Protein AF-X1E4Y1-F1 (afdb_monomer_lite)

Organism: NCBI:txid412755

Radius of gyration: 20.34 Å; chains: 1; bounding box: 43×16×59 Å

pLDDT: mean 70.91, std 8.1, range [51.03, 85.69]

Secondary structure (DSSP, 8-state):
--HHHHHHHHHHHHHHHHHHHHHHHHHHHHHHHHHHHHTSTT-TTSHHHHHHHHHHHHHHHHHHHHHHHHHHHHHHHHHHHHHHHH--

Sequence (88 aa):
MNKILQFLFAFSFCLCITVIFFIGWSIIDEWIVFFDYGWNWNEYTATPIILWDIFFDNMLTILVITTCITSIGFFLYHYREKKIKSEL

Structure (mmCIF, N/CA/C/O backbone):
data_AF-X1E4Y1-F1
#
_entry.id   AF-X1E4Y1-F1
#
loop_
_atom_site.group_PDB
_atom_site.id
_atom_site.type_symbol
_atom_site.label_atom_id
_atom_site.label_alt_id
_atom_site.label_comp_id
_atom_site.label_asym_id
_atom_site.label_entity_id
_atom_site.label_seq_id
_atom_site.pdbx_PDB_ins_code
_atom_site.Cartn_x
_atom_site.Cartn_y
_atom_site.Cartn_z
_atom_site.occupancy
_atom_site.B_iso_or_equiv
_atom_site.auth_seq_id
_atom_site.auth_comp_id
_atom_site.auth_asym_id
_atom_site.auth_atom_id
_atom_site.pdbx_PDB_model_num
ATOM 1 N N . MET A 1 1 ? -10.292 4.461 24.394 1.00 59.25 1 MET A N 1
ATOM 2 C CA . MET A 1 1 ? -9.606 4.067 23.139 1.00 59.25 1 MET A CA 1
ATOM 3 C C . MET A 1 1 ? -8.149 3.763 23.476 1.00 59.25 1 MET A C 1
ATOM 5 O O . MET A 1 1 ? -7.538 4.576 24.155 1.00 59.25 1 MET A O 1
ATOM 9 N N . ASN A 1 2 ? -7.624 2.581 23.132 1.00 80.50 2 ASN A N 1
ATOM 10 C CA . ASN A 1 2 ? -6.274 2.176 23.549 1.00 80.50 2 ASN A CA 1
ATOM 11 C C . ASN A 1 2 ? -5.224 2.954 22.730 1.00 80.50 2 ASN A C 1
ATOM 13 O O . ASN A 1 2 ? -5.218 2.838 21.505 1.00 80.50 2 ASN A O 1
ATOM 17 N N . LYS A 1 3 ? -4.368 3.754 23.381 1.00 73.56 3 LYS A N 1
ATOM 18 C CA . LYS A 1 3 ? -3.381 4.632 22.714 1.00 73.56 3 LYS A CA 1
ATOM 19 C C . LYS A 1 3 ? -2.423 3.851 21.803 1.00 73.56 3 LYS A C 1
ATOM 21 O O . LYS A 1 3 ? -2.039 4.337 20.747 1.00 73.56 3 LYS A O 1
ATOM 26 N N . ILE A 1 4 ? -2.122 2.606 22.173 1.00 77.00 4 ILE A N 1
ATOM 27 C CA . ILE A 1 4 ? -1.288 1.684 21.389 1.00 77.00 4 ILE A CA 1
ATOM 28 C C . ILE A 1 4 ? -1.942 1.350 20.042 1.00 77.00 4 ILE A C 1
ATOM 30 O O . ILE A 1 4 ? -1.275 1.315 19.014 1.00 77.00 4 ILE A O 1
ATOM 34 N N . LEU A 1 5 ? -3.263 1.154 20.026 1.00 75.38 5 LEU A N 1
ATOM 35 C CA . LEU A 1 5 ? -3.994 0.802 18.809 1.00 75.38 5 LEU A CA 1
ATOM 36 C C . LEU A 1 5 ? -4.064 1.982 17.826 1.00 75.38 5 LEU A C 1
ATOM 38 O O . LEU A 1 5 ? -3.938 1.786 16.624 1.00 75.38 5 LEU A O 1
ATOM 42 N N . GLN A 1 6 ? -4.218 3.209 18.335 1.00 73.69 6 GLN A N 1
ATOM 43 C CA . GLN A 1 6 ? -4.157 4.424 17.511 1.00 73.69 6 GLN A CA 1
ATOM 44 C C . GLN A 1 6 ? -2.769 4.624 16.901 1.00 73.69 6 GLN A C 1
ATOM 46 O O . GLN A 1 6 ? -2.661 4.978 15.731 1.00 73.69 6 GLN A O 1
ATOM 51 N N . PHE A 1 7 ? -1.718 4.380 17.686 1.00 75.25 7 PHE A N 1
ATOM 52 C CA . PHE A 1 7 ? -0.341 4.474 17.216 1.00 75.25 7 PHE A CA 1
ATOM 53 C C . PHE A 1 7 ? -0.050 3.453 16.111 1.00 75.25 7 PHE A C 1
ATOM 55 O O . PHE A 1 7 ? 0.467 3.829 15.065 1.00 75.25 7 PHE A O 1
ATOM 62 N N . LEU A 1 8 ? -0.447 2.188 16.297 1.00 76.56 8 LEU A N 1
ATOM 63 C CA . LEU A 1 8 ? -0.290 1.143 15.279 1.00 76.56 8 LEU A CA 1
ATOM 64 C C . LEU A 1 8 ? -1.039 1.478 13.985 1.00 76.56 8 LEU A C 1
ATOM 66 O O . LEU A 1 8 ? -0.515 1.257 12.896 1.00 76.56 8 LEU A O 1
ATOM 70 N N . PHE A 1 9 ? -2.237 2.051 14.098 1.00 75.12 9 PHE A N 1
ATOM 71 C CA . PHE A 1 9 ? -3.004 2.498 12.940 1.00 75.12 9 PHE A CA 1
ATOM 72 C C . PHE A 1 9 ? -2.312 3.650 12.202 1.00 75.12 9 PHE A C 1
ATOM 74 O O . PHE A 1 9 ? -2.123 3.576 10.991 1.00 75.12 9 PHE A O 1
ATOM 81 N N . ALA A 1 10 ? -1.885 4.689 12.925 1.00 73.62 10 ALA A N 1
ATOM 82 C CA . ALA A 1 10 ? -1.170 5.820 12.339 1.00 73.62 10 ALA A CA 1
ATOM 83 C C . ALA A 1 10 ? 0.148 5.379 11.683 1.00 73.62 10 ALA A C 1
ATOM 85 O O . ALA A 1 10 ? 0.466 5.815 10.581 1.00 73.62 10 ALA A O 1
ATOM 86 N N . PHE A 1 11 ? 0.875 4.461 12.323 1.00 76.44 11 PHE A N 1
ATOM 87 C CA . PHE A 1 11 ? 2.093 3.872 11.781 1.00 76.44 11 PHE A CA 1
ATOM 88 C C . PHE A 1 11 ? 1.818 3.097 10.488 1.00 76.44 11 PHE A C 1
ATOM 90 O O . PHE A 1 11 ? 2.463 3.360 9.479 1.00 76.44 11 PHE A O 1
ATOM 97 N N . SER A 1 12 ? 0.815 2.209 10.481 1.00 77.38 12 SER A N 1
ATOM 98 C CA . SER A 1 12 ? 0.412 1.461 9.283 1.00 77.38 12 SER A CA 1
ATOM 99 C C . SER A 1 12 ? -0.026 2.383 8.146 1.00 77.38 12 SER A C 1
ATOM 101 O O . SER A 1 12 ? 0.293 2.116 6.992 1.00 77.38 12 SER A O 1
ATOM 103 N N . PHE A 1 13 ? -0.745 3.463 8.457 1.00 77.94 13 PHE A N 1
ATOM 104 C CA . PHE A 1 13 ? -1.216 4.423 7.465 1.00 77.94 13 PHE A CA 1
ATOM 105 C C . PHE A 1 13 ? -0.066 5.231 6.853 1.00 77.94 13 PHE A C 1
ATOM 107 O O . PHE A 1 13 ? 0.008 5.364 5.633 1.00 77.94 13 PHE A O 1
ATOM 114 N N . CYS A 1 14 ? 0.869 5.714 7.675 1.00 75.25 14 CYS A N 1
ATOM 115 C CA . CYS A 1 14 ? 2.075 6.374 7.177 1.00 75.25 14 CYS A CA 1
ATOM 116 C C . CYS A 1 14 ? 2.898 5.436 6.292 1.00 75.25 14 CYS A C 1
ATOM 118 O O . CYS A 1 14 ? 3.318 5.840 5.214 1.00 75.25 14 CYS A O 1
ATOM 120 N N . LEU A 1 15 ? 3.068 4.176 6.703 1.00 77.12 15 LEU A N 1
ATOM 121 C CA . LEU A 1 15 ? 3.813 3.181 5.931 1.00 77.12 15 LEU A CA 1
ATOM 122 C C . LEU A 1 15 ? 3.148 2.924 4.568 1.00 77.12 15 LEU A C 1
ATOM 124 O O . LEU A 1 15 ? 3.832 2.921 3.549 1.00 77.12 15 LEU A O 1
ATOM 128 N N . CYS A 1 16 ? 1.815 2.823 4.532 1.00 74.94 16 CYS A N 1
ATOM 129 C CA . CYS A 1 16 ? 1.038 2.747 3.291 1.00 74.94 16 CYS A CA 1
ATOM 130 C C . CYS A 1 16 ? 1.302 3.941 2.358 1.00 74.94 16 CYS A C 1
ATOM 132 O O . CYS A 1 16 ? 1.587 3.741 1.181 1.00 74.94 16 CYS A O 1
ATOM 134 N N . ILE A 1 17 ? 1.231 5.177 2.869 1.00 76.81 17 ILE A N 1
ATOM 135 C CA . ILE A 1 17 ? 1.461 6.387 2.060 1.00 76.81 17 ILE A CA 1
ATOM 136 C C . ILE A 1 17 ? 2.891 6.423 1.527 1.00 76.81 17 ILE A C 1
ATOM 138 O O . ILE A 1 17 ? 3.097 6.712 0.351 1.00 76.81 17 ILE A O 1
ATOM 142 N N . THR A 1 18 ? 3.874 6.118 2.374 1.00 75.00 18 THR A N 1
ATOM 143 C CA . THR 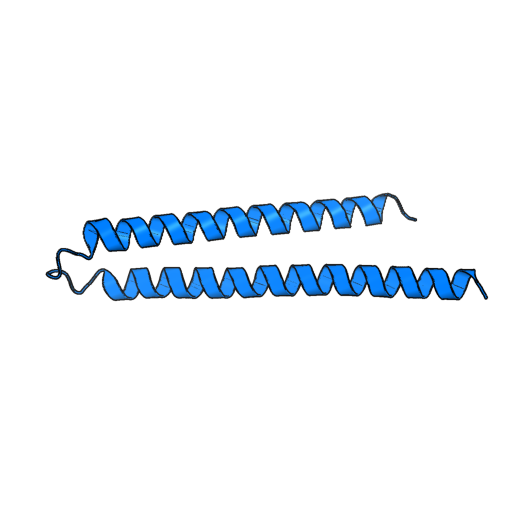A 1 18 ? 5.283 6.096 1.979 1.00 75.00 18 THR A CA 1
ATOM 144 C C . THR A 1 18 ? 5.520 5.088 0.860 1.00 75.00 18 THR A C 1
ATOM 146 O O . THR A 1 18 ? 6.136 5.435 -0.141 1.00 75.00 18 THR A O 1
ATOM 149 N N . VAL A 1 19 ? 4.976 3.874 0.977 1.00 75.12 19 VAL A N 1
ATOM 150 C CA . VAL A 1 19 ? 5.104 2.842 -0.061 1.00 75.12 19 VAL A CA 1
ATOM 151 C C . VAL A 1 19 ? 4.432 3.273 -1.367 1.00 75.12 19 VAL A C 1
ATOM 153 O O . VAL A 1 19 ? 5.048 3.160 -2.419 1.00 75.12 19 VAL A O 1
ATOM 156 N N . ILE A 1 20 ? 3.220 3.834 -1.314 1.00 74.88 20 ILE A N 1
ATOM 157 C CA . ILE A 1 20 ? 2.526 4.338 -2.513 1.00 74.88 20 ILE A CA 1
ATOM 158 C C . ILE A 1 20 ? 3.338 5.445 -3.199 1.00 74.88 20 ILE A C 1
ATOM 160 O O . ILE A 1 20 ? 3.424 5.467 -4.423 1.00 74.88 20 ILE A O 1
ATOM 164 N N . PHE A 1 21 ? 3.952 6.348 -2.430 1.00 74.75 21 PHE A N 1
ATOM 165 C CA . PHE A 1 21 ? 4.786 7.415 -2.980 1.00 74.75 21 PHE A CA 1
ATOM 166 C C . PHE A 1 21 ? 6.037 6.868 -3.679 1.00 74.75 21 PHE A C 1
ATOM 168 O O . PHE A 1 21 ? 6.337 7.290 -4.791 1.00 74.75 21 PHE A O 1
ATOM 175 N N . PHE A 1 22 ? 6.736 5.904 -3.067 1.00 72.19 22 PHE A N 1
ATOM 176 C CA . PHE A 1 22 ? 7.914 5.279 -3.677 1.00 72.19 22 PHE A CA 1
ATOM 177 C C . PHE A 1 22 ? 7.573 4.478 -4.934 1.00 72.19 22 PHE A C 1
ATOM 179 O O . PHE A 1 22 ? 8.294 4.591 -5.919 1.00 72.19 22 PHE A O 1
ATOM 186 N N . ILE A 1 23 ? 6.469 3.724 -4.934 1.00 73.00 23 ILE A N 1
ATOM 187 C CA . ILE A 1 23 ? 6.040 2.988 -6.131 1.00 73.00 23 ILE A CA 1
ATOM 188 C C . ILE A 1 23 ? 5.622 3.963 -7.236 1.00 73.00 23 ILE A C 1
ATOM 190 O O . ILE A 1 23 ? 6.044 3.824 -8.377 1.00 73.00 23 ILE A O 1
ATOM 194 N N . GLY A 1 24 ? 4.847 5.001 -6.902 1.00 68.94 24 GLY A N 1
ATOM 195 C CA . GLY A 1 24 ? 4.467 6.028 -7.871 1.00 68.94 24 GLY A CA 1
ATOM 196 C C . GLY A 1 24 ? 5.678 6.734 -8.486 1.00 68.94 24 GLY A C 1
ATOM 197 O O . GLY A 1 24 ? 5.678 7.005 -9.683 1.00 68.94 24 GLY A O 1
ATOM 19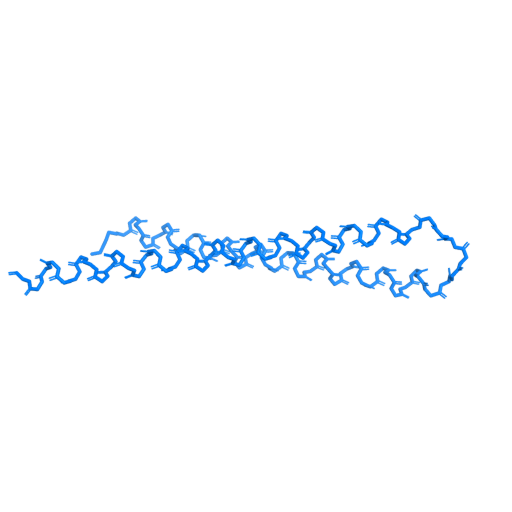8 N N . TRP A 1 25 ? 6.718 6.989 -7.688 1.00 69.50 25 TRP A N 1
ATOM 199 C CA . TRP A 1 25 ? 7.979 7.554 -8.166 1.00 69.50 25 TRP A CA 1
ATOM 200 C C . TRP A 1 25 ? 8.747 6.584 -9.079 1.00 69.50 25 TRP A C 1
ATOM 202 O O . TRP A 1 25 ? 9.168 6.992 -10.155 1.00 69.50 25 TRP A O 1
ATOM 212 N N . SER A 1 26 ? 8.861 5.307 -8.693 1.00 69.19 26 SER A N 1
ATOM 213 C CA . SER A 1 26 ? 9.507 4.244 -9.486 1.00 69.19 26 SER A CA 1
ATOM 214 C C . SER A 1 26 ? 8.880 4.106 -10.873 1.00 69.19 26 SER A C 1
ATOM 216 O O . SER A 1 26 ? 9.576 4.171 -11.884 1.00 69.19 26 SER A O 1
ATOM 218 N N . ILE A 1 27 ? 7.544 4.053 -10.924 1.00 68.38 27 ILE A N 1
ATOM 219 C CA . ILE A 1 27 ? 6.788 3.998 -12.175 1.00 68.38 27 ILE A CA 1
ATOM 220 C C . ILE A 1 27 ? 7.137 5.206 -13.054 1.00 68.38 27 ILE A C 1
ATOM 222 O O . ILE A 1 27 ? 7.437 5.042 -14.232 1.00 68.38 27 ILE A O 1
ATOM 226 N N . ILE A 1 28 ? 7.111 6.427 -12.507 1.00 70.81 28 ILE A N 1
ATOM 227 C CA . ILE A 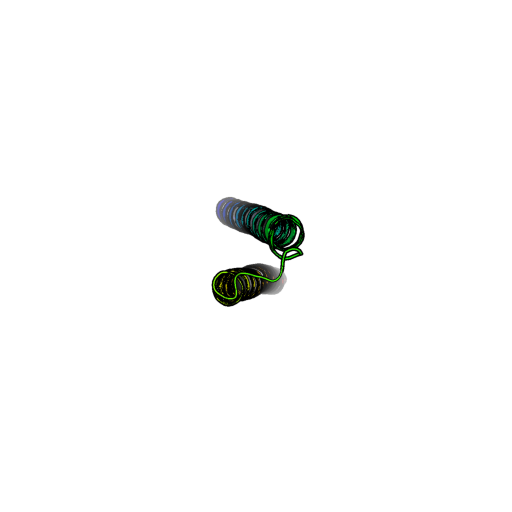1 28 ? 7.417 7.644 -13.277 1.00 70.81 28 ILE A CA 1
ATOM 228 C C . ILE A 1 28 ? 8.844 7.600 -13.840 1.00 70.81 28 ILE A C 1
ATOM 230 O O . ILE A 1 28 ? 9.023 7.918 -15.017 1.00 70.81 28 ILE A O 1
ATOM 234 N N . ASP A 1 29 ? 9.830 7.180 -13.044 1.00 68.38 29 ASP A N 1
ATOM 235 C CA . ASP A 1 29 ? 11.222 7.046 -13.486 1.00 68.38 29 ASP A CA 1
ATOM 236 C C . ASP A 1 29 ? 11.354 6.021 -14.631 1.00 68.38 29 ASP A C 1
ATOM 238 O O . ASP A 1 29 ? 12.002 6.306 -15.640 1.00 68.38 29 ASP A O 1
ATOM 242 N N . GLU A 1 30 ? 10.677 4.871 -14.547 1.00 67.81 30 GLU A N 1
ATOM 243 C CA . GLU A 1 30 ? 10.659 3.866 -15.621 1.00 67.81 30 GLU A CA 1
ATOM 244 C C . GLU A 1 30 ? 10.004 4.378 -16.908 1.00 67.81 30 GLU A C 1
ATOM 246 O O . GLU A 1 30 ? 10.511 4.130 -18.006 1.00 67.81 30 GLU A O 1
ATOM 251 N N . TRP A 1 31 ? 8.909 5.137 -16.802 1.00 64.81 31 TRP A N 1
ATOM 252 C CA . TRP A 1 31 ? 8.281 5.764 -17.967 1.00 64.81 31 TRP A CA 1
ATOM 253 C C . TRP A 1 31 ? 9.187 6.819 -18.603 1.00 64.81 31 TRP A C 1
ATOM 255 O O . TRP A 1 31 ? 9.250 6.885 -19.829 1.00 64.81 31 TRP A O 1
ATOM 265 N N . ILE A 1 32 ? 9.909 7.618 -17.811 1.00 68.19 32 ILE A N 1
ATOM 266 C CA . ILE A 1 32 ? 10.883 8.591 -18.331 1.00 68.19 32 ILE A CA 1
ATOM 267 C C . ILE A 1 32 ? 11.980 7.862 -19.110 1.00 68.19 32 ILE A C 1
ATOM 269 O O . ILE A 1 32 ? 12.247 8.222 -20.253 1.00 68.19 32 ILE A O 1
ATOM 273 N N . VAL A 1 33 ? 12.546 6.786 -18.553 1.00 66.69 33 VAL A N 1
ATOM 274 C CA . VAL A 1 33 ? 13.545 5.957 -19.246 1.00 66.69 33 VAL A CA 1
ATOM 275 C C . VAL A 1 33 ? 12.967 5.349 -20.527 1.00 66.69 33 VAL A C 1
ATOM 277 O O . VAL A 1 33 ? 13.627 5.357 -21.566 1.00 66.69 33 VAL A O 1
ATOM 280 N N . PHE A 1 34 ? 11.722 4.869 -20.506 1.00 64.25 34 PHE A N 1
ATOM 281 C CA . PHE A 1 34 ? 11.054 4.358 -21.703 1.00 64.25 34 PHE A CA 1
ATOM 282 C C . PHE A 1 34 ? 10.872 5.437 -22.782 1.00 64.25 34 PHE A C 1
ATOM 284 O O . PHE A 1 34 ? 11.098 5.160 -23.958 1.00 64.25 34 PHE A O 1
ATOM 291 N N . PHE A 1 35 ? 10.494 6.664 -22.423 1.00 65.00 35 PHE A N 1
ATOM 292 C CA . PHE A 1 35 ? 10.348 7.753 -23.393 1.00 65.00 35 PHE A CA 1
ATOM 293 C C . PHE A 1 35 ? 11.698 8.269 -23.912 1.00 65.00 35 PHE A C 1
ATOM 295 O O . PHE A 1 35 ? 11.811 8.536 -25.110 1.00 65.00 35 PHE A O 1
ATOM 302 N N . ASP A 1 36 ? 12.718 8.348 -23.055 1.00 65.12 36 ASP A N 1
ATOM 303 C CA . ASP A 1 36 ? 14.055 8.834 -23.415 1.00 65.12 36 ASP A CA 1
ATOM 304 C C . ASP A 1 36 ? 14.842 7.821 -24.264 1.00 65.12 36 ASP A C 1
ATOM 306 O O . ASP A 1 36 ? 15.512 8.207 -25.224 1.00 65.12 36 ASP A O 1
ATOM 310 N N . TYR A 1 37 ? 14.746 6.521 -23.958 1.00 58.69 37 TYR A N 1
ATOM 311 C CA . TYR A 1 37 ? 15.516 5.467 -24.637 1.00 58.69 37 TYR A CA 1
ATOM 312 C C . TYR A 1 37 ? 14.693 4.633 -25.631 1.00 58.69 37 TYR A C 1
ATOM 314 O O . TYR A 1 37 ? 15.242 4.120 -26.605 1.00 58.69 37 TYR A O 1
ATOM 322 N N . GLY A 1 38 ? 13.377 4.512 -25.441 1.00 55.34 38 GLY A N 1
ATOM 323 C CA . GLY A 1 38 ? 12.488 3.701 -26.282 1.00 55.34 38 GLY A CA 1
ATOM 324 C C . GLY A 1 38 ? 12.071 4.357 -27.602 1.00 55.34 38 GLY A C 1
ATOM 325 O O . GLY A 1 38 ? 11.598 3.661 -28.498 1.00 55.34 38 GLY A O 1
ATOM 326 N N . TRP A 1 39 ? 12.284 5.667 -27.788 1.00 54.97 39 TRP A N 1
ATOM 327 C CA . TRP A 1 39 ? 12.022 6.334 -29.075 1.00 54.97 39 TRP A CA 1
ATOM 328 C C . TRP A 1 39 ? 13.050 5.971 -30.167 1.00 54.97 39 TRP A C 1
ATOM 330 O O . TRP A 1 39 ? 12.822 6.231 -31.350 1.00 54.97 39 TRP A O 1
ATOM 340 N N . ASN A 1 40 ? 14.161 5.315 -29.811 1.00 55.88 40 A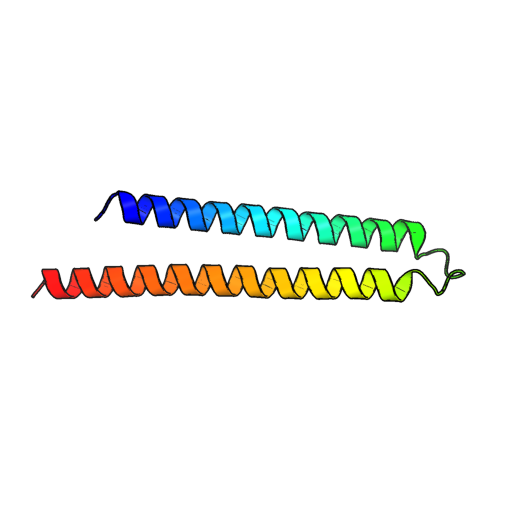SN A N 1
ATOM 341 C CA . ASN A 1 40 ? 15.146 4.793 -30.759 1.00 55.88 40 ASN A CA 1
ATOM 342 C C . ASN A 1 40 ? 14.955 3.269 -30.922 1.00 55.88 40 ASN A C 1
ATOM 344 O O . ASN A 1 40 ? 15.646 2.461 -30.309 1.00 55.88 40 ASN A O 1
ATOM 348 N N . TRP A 1 41 ? 13.961 2.886 -31.731 1.00 55.31 41 TRP A N 1
ATOM 349 C CA . TRP A 1 41 ? 13.387 1.536 -31.914 1.00 55.31 41 TRP A CA 1
ATOM 350 C C . TRP A 1 41 ? 14.320 0.461 -32.530 1.00 55.31 41 TRP A C 1
ATOM 352 O O . TRP A 1 41 ? 13.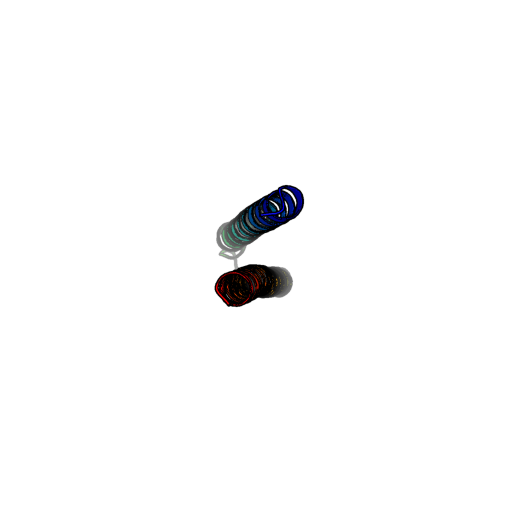868 -0.366 -33.322 1.00 55.31 41 TRP A O 1
ATOM 362 N N . ASN A 1 42 ? 15.615 0.435 -32.205 1.00 52.75 42 ASN A N 1
ATOM 363 C CA . ASN A 1 42 ? 16.563 -0.522 -32.794 1.00 52.75 42 ASN A CA 1
ATOM 364 C C . ASN A 1 42 ? 17.043 -1.645 -31.865 1.00 52.75 42 ASN A C 1
ATOM 366 O O . ASN A 1 42 ? 17.715 -2.554 -32.345 1.00 52.75 42 ASN A O 1
ATOM 370 N N . GLU A 1 43 ? 16.660 -1.675 -30.586 1.00 53.69 43 GLU A N 1
ATOM 371 C CA . GLU A 1 43 ? 17.083 -2.750 -29.676 1.00 53.69 43 GLU A CA 1
ATOM 372 C C . GLU A 1 43 ? 15.882 -3.391 -28.966 1.00 53.69 43 GLU A C 1
ATOM 374 O O . GLU A 1 43 ? 15.434 -2.986 -27.897 1.00 53.69 43 GLU A O 1
ATOM 379 N N . TYR A 1 44 ? 15.356 -4.447 -29.592 1.00 51.03 44 TYR A N 1
ATOM 380 C CA . TYR A 1 44 ? 14.224 -5.281 -29.154 1.00 51.03 44 TYR A CA 1
ATOM 381 C C . TYR A 1 44 ? 14.452 -6.056 -27.834 1.00 51.03 44 TYR A C 1
ATOM 383 O O . TYR A 1 44 ? 13.671 -6.940 -27.490 1.00 51.03 44 TYR A O 1
ATOM 391 N N . THR A 1 45 ? 15.522 -5.769 -27.094 1.00 55.59 45 THR A N 1
ATOM 392 C CA . THR A 1 45 ? 15.913 -6.483 -25.869 1.00 55.59 45 THR A CA 1
ATOM 393 C C . THR A 1 45 ? 15.485 -5.769 -24.585 1.00 55.59 45 THR A C 1
ATOM 395 O O . THR A 1 45 ? 15.333 -6.436 -23.565 1.00 55.59 45 THR A O 1
ATOM 398 N N . ALA A 1 46 ? 15.232 -4.455 -24.617 1.00 55.97 46 ALA A N 1
ATOM 399 C CA . ALA A 1 46 ? 14.844 -3.678 -23.430 1.00 55.97 46 ALA A CA 1
ATOM 400 C C . ALA A 1 46 ? 13.324 -3.658 -23.162 1.00 55.97 46 ALA A C 1
ATOM 402 O O . ALA A 1 46 ? 12.889 -3.515 -22.021 1.00 55.97 46 ALA A O 1
ATOM 403 N N . THR A 1 47 ? 12.498 -3.853 -24.194 1.00 58.81 47 THR A N 1
ATOM 404 C CA . THR A 1 47 ? 11.030 -3.776 -24.101 1.00 58.81 47 THR A CA 1
ATOM 405 C C . THR A 1 47 ? 10.367 -4.806 -23.172 1.00 58.81 47 THR A C 1
ATOM 407 O O . THR A 1 47 ? 9.443 -4.411 -22.461 1.00 58.81 47 THR A O 1
ATOM 410 N N . PRO A 1 48 ? 10.784 -6.090 -23.096 1.00 60.06 48 PRO A N 1
ATOM 411 C CA . PRO A 1 48 ? 10.145 -7.042 -22.186 1.00 60.06 48 PRO A CA 1
ATOM 412 C C . PRO A 1 48 ? 10.529 -6.844 -20.713 1.00 60.06 48 PRO A C 1
ATOM 414 O O . PRO A 1 48 ? 9.740 -7.221 -19.854 1.00 60.06 48 PRO A O 1
ATOM 417 N N . ILE A 1 49 ? 11.700 -6.266 -20.415 1.00 66.06 49 ILE A N 1
ATOM 418 C CA . ILE A 1 49 ? 12.146 -5.996 -19.035 1.00 66.06 49 ILE A CA 1
ATOM 419 C C . ILE A 1 49 ? 11.327 -4.841 -18.452 1.00 66.06 49 ILE A C 1
ATOM 421 O O . ILE A 1 49 ? 10.687 -5.011 -17.422 1.00 66.06 49 ILE A O 1
ATOM 425 N N . ILE A 1 50 ? 11.222 -3.733 -19.193 1.00 65.06 50 ILE A N 1
ATOM 426 C CA . ILE A 1 50 ? 10.431 -2.560 -18.788 1.00 65.06 50 ILE A CA 1
ATOM 427 C C . ILE A 1 50 ? 8.950 -2.929 -18.589 1.00 65.06 50 ILE A C 1
ATOM 429 O O . ILE A 1 50 ? 8.308 -2.475 -17.648 1.00 65.06 50 ILE A O 1
ATOM 433 N N . LEU A 1 51 ? 8.385 -3.792 -19.445 1.00 63.19 51 LEU A N 1
ATOM 434 C CA . LEU A 1 51 ? 7.005 -4.257 -19.262 1.00 63.19 51 LEU A CA 1
ATOM 435 C C . LEU A 1 51 ? 6.814 -5.091 -17.987 1.00 63.19 51 LEU A C 1
ATOM 437 O O . LEU A 1 51 ? 5.735 -5.052 -17.393 1.00 63.19 51 LEU A O 1
ATOM 441 N N . TRP A 1 52 ? 7.820 -5.877 -17.605 1.00 64.56 52 TRP A N 1
ATOM 442 C CA . TRP A 1 52 ? 7.780 -6.706 -16.402 1.00 64.56 52 TRP A CA 1
ATOM 443 C C . TRP A 1 52 ? 7.842 -5.862 -15.132 1.00 64.56 52 TRP A C 1
ATOM 445 O O . TRP A 1 52 ? 7.075 -6.129 -14.205 1.00 64.56 52 TRP A O 1
ATOM 455 N N . ASP A 1 53 ? 8.690 -4.836 -15.119 1.00 67.38 53 ASP A N 1
ATOM 456 C CA . ASP A 1 53 ? 8.831 -3.934 -13.978 1.00 67.38 53 ASP A CA 1
ATOM 457 C C . ASP A 1 53 ? 7.536 -3.128 -13.760 1.00 67.38 53 ASP A C 1
ATOM 459 O O . ASP A 1 53 ? 6.924 -3.217 -12.691 1.00 67.38 53 ASP A O 1
ATOM 463 N N . ILE A 1 54 ? 6.972 -2.538 -14.825 1.00 65.44 54 ILE A N 1
ATOM 464 C CA . ILE A 1 54 ? 5.664 -1.858 -14.781 1.00 65.44 54 ILE A CA 1
ATOM 465 C C . ILE A 1 54 ? 4.544 -2.802 -14.305 1.00 65.44 54 ILE A C 1
ATOM 467 O O . ILE A 1 54 ? 3.631 -2.392 -13.578 1.00 65.44 54 ILE A O 1
ATOM 471 N N . PHE A 1 55 ? 4.553 -4.071 -14.727 1.00 67.44 55 PHE A N 1
ATOM 472 C CA . PHE A 1 55 ? 3.547 -5.046 -14.298 1.00 67.44 55 PHE A CA 1
ATOM 473 C C . PHE A 1 55 ? 3.657 -5.357 -12.798 1.00 67.44 55 PHE A C 1
ATOM 475 O O . PHE A 1 55 ? 2.637 -5.369 -12.098 1.00 67.44 55 PHE A O 1
ATOM 482 N N . PHE A 1 56 ? 4.873 -5.575 -12.292 1.00 69.56 56 PHE A N 1
ATOM 483 C CA . PHE A 1 56 ? 5.111 -5.826 -10.873 1.00 69.56 56 PHE A CA 1
ATOM 484 C C . PHE A 1 56 ? 4.776 -4.617 -10.003 1.00 69.56 56 PHE A C 1
ATOM 486 O O . PHE A 1 56 ? 4.102 -4.789 -8.984 1.00 69.56 56 PHE A O 1
ATOM 493 N N . ASP A 1 57 ? 5.157 -3.412 -10.421 1.00 69.31 57 ASP A N 1
ATOM 494 C CA . ASP A 1 57 ? 4.863 -2.181 -9.686 1.00 69.31 57 ASP A CA 1
ATOM 495 C C . ASP A 1 57 ? 3.354 -1.930 -9.586 1.00 69.31 57 ASP A C 1
ATOM 497 O O . ASP A 1 57 ? 2.829 -1.611 -8.511 1.00 69.31 57 ASP A O 1
ATOM 501 N N . ASN A 1 58 ? 2.605 -2.180 -10.662 1.00 67.12 58 ASN A N 1
ATOM 502 C CA . ASN A 1 58 ? 1.143 -2.100 -10.634 1.00 67.12 58 ASN A CA 1
ATOM 503 C C . ASN A 1 58 ? 0.515 -3.161 -9.715 1.00 67.12 58 ASN A C 1
ATOM 505 O O . ASN A 1 58 ? -0.423 -2.864 -8.968 1.00 67.12 58 ASN A O 1
ATOM 509 N N . MET A 1 59 ? 1.032 -4.392 -9.724 1.00 71.56 59 MET A N 1
ATOM 510 C CA . MET A 1 59 ? 0.542 -5.460 -8.851 1.00 71.56 59 MET A CA 1
ATOM 511 C C . MET A 1 59 ? 0.824 -5.159 -7.370 1.00 71.56 59 MET A C 1
ATOM 513 O O . MET A 1 59 ? -0.063 -5.324 -6.525 1.00 71.56 59 MET A O 1
ATOM 517 N N . LEU A 1 60 ? 2.025 -4.666 -7.052 1.00 73.31 60 LEU A N 1
ATOM 518 C CA . LEU A 1 60 ? 2.408 -4.248 -5.705 1.00 73.31 60 LEU A CA 1
ATOM 519 C C . LEU A 1 60 ? 1.544 -3.074 -5.227 1.00 73.31 60 LEU A C 1
ATOM 521 O O . LEU A 1 60 ? 1.047 -3.095 -4.100 1.00 73.31 60 LEU A O 1
ATOM 525 N N . THR A 1 61 ? 1.281 -2.102 -6.102 1.00 71.38 61 THR A N 1
ATOM 526 C CA . THR A 1 61 ? 0.387 -0.969 -5.821 1.00 71.38 61 THR A CA 1
ATOM 527 C C . THR A 1 61 ? -1.009 -1.442 -5.420 1.00 71.38 61 THR A C 1
ATOM 529 O O . THR A 1 61 ? -1.529 -1.041 -4.376 1.00 71.38 61 THR A O 1
ATOM 532 N N . ILE A 1 62 ? -1.612 -2.339 -6.208 1.00 74.62 62 ILE A N 1
ATOM 533 C CA . ILE A 1 62 ? -2.946 -2.886 -5.923 1.00 74.62 62 ILE A CA 1
ATOM 534 C C . ILE A 1 62 ? -2.949 -3.637 -4.589 1.00 74.62 62 ILE A C 1
ATOM 536 O O . ILE A 1 62 ? -3.869 -3.458 -3.784 1.00 74.62 62 ILE A O 1
ATOM 540 N N . LEU A 1 63 ? -1.922 -4.448 -4.323 1.00 76.25 63 LEU A N 1
ATOM 541 C CA . LEU A 1 63 ? -1.807 -5.209 -3.082 1.00 76.25 63 LEU A CA 1
ATOM 542 C C . LEU A 1 63 ? -1.725 -4.287 -1.860 1.00 76.25 63 LEU A C 1
ATOM 544 O O . LEU A 1 63 ? -2.438 -4.503 -0.876 1.00 76.25 63 LEU A O 1
ATOM 548 N N . VAL A 1 64 ? -0.899 -3.241 -1.931 1.00 75.75 64 VAL A N 1
ATOM 549 C CA . VAL A 1 64 ? -0.742 -2.254 -0.857 1.00 75.75 64 VAL A CA 1
ATOM 550 C C . VAL A 1 64 ? -2.065 -1.539 -0.616 1.00 75.75 64 VAL A C 1
ATOM 552 O O . VAL A 1 64 ? -2.576 -1.589 0.501 1.00 75.75 64 VAL A O 1
ATOM 555 N N . ILE A 1 65 ? -2.688 -0.972 -1.654 1.00 75.94 65 ILE A N 1
ATOM 556 C CA . ILE A 1 65 ? -3.977 -0.270 -1.533 1.00 75.94 65 ILE A CA 1
ATOM 557 C C . ILE A 1 65 ? -5.040 -1.177 -0.901 1.00 75.94 65 ILE A C 1
ATOM 559 O O . ILE A 1 65 ? -5.702 -0.782 0.062 1.00 75.94 65 ILE A O 1
ATOM 563 N N . THR A 1 66 ? -5.172 -2.411 -1.391 1.00 73.00 66 THR A N 1
ATOM 564 C CA . THR A 1 66 ? -6.162 -3.376 -0.891 1.00 73.00 66 THR A CA 1
ATOM 565 C C . THR A 1 66 ? -5.917 -3.714 0.580 1.00 73.00 66 THR A C 1
ATOM 567 O O . THR A 1 66 ? -6.857 -3.750 1.380 1.00 73.00 66 THR A O 1
ATOM 570 N N . THR A 1 67 ? -4.655 -3.892 0.971 1.00 76.94 67 THR A N 1
ATOM 571 C CA . THR A 1 67 ? -4.270 -4.169 2.361 1.00 76.94 67 THR A CA 1
ATOM 572 C C . THR A 1 67 ? -4.590 -2.982 3.271 1.00 76.94 67 THR A C 1
ATOM 574 O O . THR A 1 67 ? -5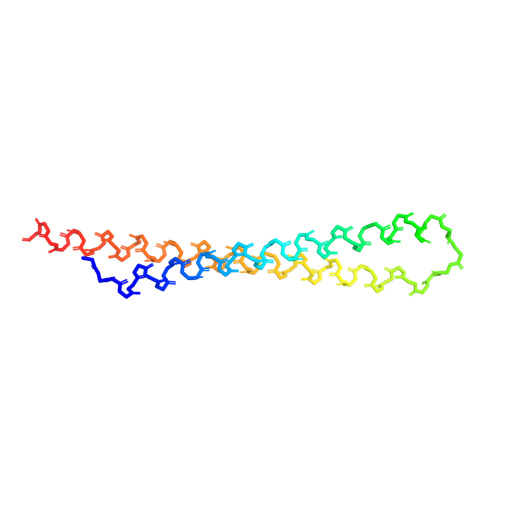.164 -3.163 4.347 1.00 76.94 67 THR A O 1
ATOM 577 N N . CYS A 1 68 ? -4.302 -1.756 2.826 1.00 76.75 68 CYS A N 1
ATOM 578 C CA . CYS A 1 68 ? -4.590 -0.541 3.587 1.00 76.75 68 CYS A CA 1
ATOM 579 C C . CYS A 1 68 ? -6.105 -0.344 3.771 1.00 76.75 68 CYS A C 1
ATOM 581 O O . CYS A 1 68 ? -6.557 -0.123 4.895 1.00 76.75 68 CYS A O 1
ATOM 583 N N . ILE A 1 69 ? -6.907 -0.498 2.708 1.00 78.19 69 ILE A N 1
ATOM 584 C CA . ILE A 1 69 ? -8.377 -0.402 2.782 1.00 78.19 69 ILE A CA 1
ATOM 585 C C . ILE A 1 69 ? -8.942 -1.465 3.728 1.00 78.19 69 ILE A C 1
ATOM 587 O O . ILE A 1 69 ? -9.772 -1.152 4.584 1.00 78.19 69 ILE A O 1
ATOM 591 N N . THR A 1 70 ? -8.466 -2.708 3.620 1.00 77.69 70 THR A N 1
ATOM 592 C CA . THR A 1 70 ? -8.916 -3.816 4.475 1.00 77.69 70 THR A CA 1
ATOM 593 C C . THR A 1 70 ? -8.598 -3.546 5.948 1.00 77.69 70 THR A C 1
ATOM 595 O O . THR A 1 70 ? -9.462 -3.718 6.808 1.00 77.69 70 THR A O 1
ATOM 598 N N . SER A 1 71 ? -7.393 -3.051 6.244 1.00 76.56 71 SER A N 1
ATOM 599 C CA . SER A 1 71 ? -6.965 -2.691 7.602 1.00 76.56 71 SER A CA 1
ATOM 600 C C . SER A 1 71 ? -7.820 -1.565 8.203 1.00 76.56 71 SER A C 1
ATOM 602 O O . SER A 1 71 ? -8.305 -1.675 9.334 1.00 76.56 71 SER A O 1
ATOM 604 N N . ILE A 1 72 ? -8.098 -0.513 7.423 1.00 79.56 72 ILE A N 1
ATOM 605 C CA . ILE A 1 72 ? -8.983 0.591 7.832 1.00 79.56 72 ILE A CA 1
ATOM 606 C C . ILE A 1 72 ? -10.405 0.079 8.088 1.00 79.56 72 ILE A C 1
ATOM 608 O O . ILE A 1 72 ? -10.998 0.395 9.122 1.00 79.56 72 ILE A O 1
ATOM 612 N N . GLY A 1 73 ? -10.947 -0.733 7.178 1.00 76.38 73 GLY A N 1
ATOM 613 C CA . GLY A 1 73 ? -12.283 -1.312 7.311 1.00 76.38 73 GLY A CA 1
ATOM 614 C C . GLY A 1 73 ? -12.422 -2.165 8.572 1.00 76.38 73 GLY A C 1
ATOM 615 O O . GLY A 1 73 ? -13.377 -1.997 9.333 1.00 76.38 73 GLY A O 1
ATOM 616 N N . PHE A 1 74 ? -11.433 -3.017 8.849 1.00 81.19 74 PHE A N 1
ATOM 617 C CA . PHE A 1 74 ? -11.401 -3.848 10.051 1.00 81.19 74 PHE A CA 1
ATOM 618 C C . PHE A 1 74 ? -11.347 -3.009 11.336 1.00 81.19 74 PHE A C 1
ATOM 620 O O . PHE A 1 74 ? -12.075 -3.276 12.297 1.00 81.19 74 PHE A O 1
ATOM 627 N N . PHE A 1 75 ? -10.538 -1.946 11.346 1.00 81.50 75 PHE A N 1
ATOM 628 C CA . PHE A 1 75 ? -10.455 -1.029 12.480 1.00 81.50 75 PHE A CA 1
ATOM 629 C C . PHE A 1 75 ? -11.795 -0.330 12.757 1.00 81.50 75 PHE A C 1
ATOM 631 O O . PHE A 1 75 ? -12.263 -0.317 13.900 1.00 81.50 75 PHE A O 1
ATOM 638 N N . LEU A 1 76 ? -12.439 0.214 11.719 1.00 77.62 76 LEU A N 1
ATOM 639 C CA . LEU A 1 76 ? -13.739 0.879 11.840 1.00 77.62 76 LEU A CA 1
ATOM 640 C C . LEU A 1 76 ? -14.828 -0.084 12.325 1.00 77.62 76 LEU A C 1
ATOM 642 O O . LEU A 1 76 ? -15.637 0.284 13.181 1.00 77.62 76 LEU A O 1
ATOM 646 N N . TYR A 1 77 ? -14.820 -1.322 11.826 1.00 80.88 77 TYR A N 1
ATOM 647 C CA . TYR A 1 77 ? -15.745 -2.367 12.253 1.00 80.88 77 TYR A CA 1
ATOM 648 C C . TYR A 1 77 ? -15.619 -2.653 13.755 1.00 80.88 77 TYR A C 1
ATOM 650 O O . TYR A 1 77 ? -16.602 -2.543 14.492 1.00 80.88 77 TYR A O 1
ATOM 658 N N . HIS A 1 78 ? -14.405 -2.928 14.241 1.00 80.12 78 HIS A N 1
ATOM 659 C CA . HIS A 1 78 ? -14.184 -3.204 15.662 1.00 80.12 78 HIS A CA 1
ATOM 660 C C . HIS A 1 78 ? -14.450 -1.997 16.562 1.00 80.12 78 HIS A C 1
ATOM 662 O O . HIS A 1 78 ? -14.921 -2.156 17.692 1.00 80.12 78 HIS A O 1
ATOM 668 N N . TYR A 1 79 ? -14.159 -0.784 16.090 1.00 79.88 79 TYR A N 1
ATOM 669 C CA . TYR A 1 79 ? -14.501 0.429 16.825 1.00 79.88 79 TYR A CA 1
ATOM 670 C C . TYR A 1 79 ? -16.020 0.551 17.011 1.00 79.88 79 TYR A C 1
ATOM 672 O O . TYR A 1 79 ? -16.488 0.794 18.126 1.00 79.88 79 TYR A O 1
ATOM 680 N N . ARG A 1 80 ? -16.794 0.320 15.943 1.00 82.50 80 ARG A N 1
ATOM 681 C CA . ARG A 1 80 ? -18.260 0.368 15.986 1.00 82.50 80 ARG A CA 1
ATOM 682 C C . ARG A 1 80 ? -18.842 -0.725 16.880 1.00 82.50 80 ARG A C 1
ATOM 684 O O . ARG A 1 80 ? -19.724 -0.433 17.679 1.00 82.50 80 ARG A O 1
ATOM 691 N N . GLU A 1 81 ? -18.329 -1.949 16.793 1.00 85.69 81 GLU A N 1
ATOM 692 C CA . GLU A 1 81 ? -18.762 -3.068 17.637 1.00 85.69 81 GLU A CA 1
ATOM 693 C C . GLU A 1 81 ? -18.557 -2.769 19.132 1.00 85.69 81 GLU A C 1
ATOM 695 O O . GLU A 1 81 ? -19.466 -2.967 19.940 1.00 85.69 81 GLU A O 1
ATOM 700 N N . LYS A 1 82 ? -17.386 -2.232 19.508 1.00 80.00 82 LYS A N 1
ATOM 701 C CA . LYS A 1 82 ? -17.114 -1.818 20.894 1.00 80.00 82 LYS A CA 1
ATOM 702 C C . LYS A 1 82 ? -18.042 -0.703 21.355 1.00 80.00 82 LYS A C 1
ATOM 704 O O . LYS A 1 82 ? -18.492 -0.747 22.494 1.00 80.00 82 LYS A O 1
ATOM 709 N N . LYS A 1 83 ? -18.322 0.274 20.487 1.00 78.50 83 LYS A N 1
ATOM 710 C CA . LYS A 1 83 ? -19.242 1.371 20.801 1.00 78.50 83 LYS A CA 1
ATOM 711 C C . LYS A 1 83 ? -20.653 0.847 21.079 1.00 78.50 83 LYS A C 1
ATOM 713 O O . LYS A 1 83 ? -21.219 1.181 22.112 1.00 78.50 83 LYS A O 1
ATOM 718 N N . ILE A 1 84 ? -21.171 -0.033 20.220 1.00 81.62 84 ILE A N 1
ATOM 719 C CA . ILE A 1 84 ? -22.499 -0.643 20.396 1.00 81.62 84 ILE A CA 1
ATOM 720 C C . ILE A 1 84 ? -22.570 -1.426 21.713 1.00 81.62 84 ILE A C 1
ATOM 722 O O . ILE A 1 84 ? -23.516 -1.260 22.469 1.00 81.62 84 ILE A O 1
ATOM 726 N N . LYS A 1 85 ? -21.549 -2.234 22.029 1.00 78.38 85 LYS A N 1
ATOM 727 C CA . LYS A 1 85 ? -21.486 -2.985 23.296 1.00 78.38 85 LYS A CA 1
ATOM 728 C C . LYS A 1 85 ? -21.362 -2.102 24.542 1.00 78.38 85 LYS A C 1
ATOM 730 O O . LYS A 1 85 ? -21.666 -2.580 25.622 1.00 78.38 85 LYS A O 1
ATOM 735 N N . SER A 1 86 ? -20.864 -0.870 24.421 1.00 76.50 86 SER A N 1
ATOM 736 C CA . SER A 1 86 ? -20.765 0.065 25.554 1.00 76.50 86 SER A CA 1
ATOM 737 C C . SER A 1 86 ? -22.032 0.886 25.796 1.00 76.50 86 SER A C 1
ATOM 739 O O . SER A 1 86 ? -22.150 1.510 26.843 1.00 76.50 86 SER A O 1
ATOM 741 N N . GLU A 1 87 ? -22.937 0.928 24.818 1.00 72.50 87 GLU A N 1
ATOM 742 C CA . GLU A 1 87 ? -24.220 1.641 24.894 1.00 72.50 87 GLU A CA 1
ATOM 743 C C . GLU A 1 87 ? -25.381 0.716 25.319 1.00 72.50 87 GLU A C 1
ATOM 745 O O . GLU A 1 87 ? -26.513 1.183 25.437 1.00 72.50 87 GLU A O 1
ATOM 750 N N . LEU A 1 88 ? -25.098 -0.573 25.551 1.00 58.16 88 LEU A N 1
ATOM 751 C CA . LEU A 1 88 ? -26.028 -1.617 25.996 1.00 58.16 88 LEU A CA 1
ATOM 752 C C . LEU A 1 88 ? -25.708 -2.037 27.436 1.00 58.16 88 LEU A C 1
ATOM 754 O O . LEU A 1 88 ? -26.670 -2.286 28.193 1.00 58.16 88 LEU A O 1
#

Foldseek 3Di:
DDPVVVVVLVVLVVVLVVLLVVLVVVLVVLVVCCVVPVVVPDDPPVVVVSVVSNVVSVVVNVVSVVVNVVVVVVVVVVVVVVVVVVVD